Protein AF-A0A3P1WLL5-F1 (afdb_monomer)

Sequence (105 aa):
MRVVTTETLARGYGTETIRIRQNHHENKVRFVEGKHFFKVIGDELKNLRVALNYSQNPVSPKARSLILWTERGAARHAKMLETDQAWAFFEKLEDSYFRQKEQQP

Secondary structure (DSSP, 8-state):
--EEEHHHHHHHTTS-HHHHHHHHHHTGGG--BTTTEEEEEHHHHHHHHHHTTTSSSPPPTT-SEEEEEEHHHHHHHHHHH--HHHHHHHHHHHHHHHHHHHT--

pLDDT: mean 77.89, std 13.7, range [36.69, 93.81]

InterPro domains:
  IPR018873 KilA-N, DNA-binding domain [PF10543] (2-80)

Solvent-accessible surface area (backbone atoms only — not comparable to full-atom values): 6028 Å² total; per-residue (Å²): 138,67,70,42,44,52,65,58,50,15,62,68,39,77,47,54,51,64,56,58,53,48,52,48,65,79,40,43,91,82,54,44,78,83,67,19,31,43,80,36,41,68,69,60,38,54,52,49,31,63,75,24,63,84,45,100,72,52,62,62,92,83,60,75,62,46,60,34,30,22,66,62,30,46,53,53,50,34,74,69,65,80,38,76,46,20,51,58,51,47,52,56,50,49,54,55,57,52,55,60,55,73,70,57,130

Foldseek 3Di:
DDWDFLVVLCVQQVHDSVLLVVLCVVPVVVDDDPPFKDKQADPRVVVVQVVCVVPPDHDDPPDRITIIGDPNNSLSSLVPVPGPSSVVVNVVVVVVVVVVVVPPD

Radius of gyration: 14.97 Å; Cα contacts (8 Å, |Δi|>4): 112; chains: 1; bounding box: 49×28×34 Å

Organism: Escherichia coli (NCBI:txid562)

Structure (mmCIF, N/CA/C/O backbone):
data_AF-A0A3P1WLL5-F1
#
_entry.id   AF-A0A3P1WLL5-F1
#
loop_
_atom_site.group_PDB
_atom_site.id
_atom_site.type_symbol
_atom_site.label_atom_id
_atom_site.label_alt_id
_atom_site.label_comp_id
_atom_site.label_asym_id
_atom_site.label_entity_id
_atom_site.label_seq_id
_atom_site.pdbx_PDB_ins_code
_atom_site.Cartn_x
_atom_site.Cartn_y
_atom_site.Cartn_z
_atom_site.occupancy
_atom_site.B_iso_or_equiv
_atom_site.auth_seq_id
_atom_site.auth_comp_id
_atom_site.auth_asym_id
_atom_site.auth_atom_id
_atom_site.pdbx_PDB_model_num
ATOM 1 N N . MET A 1 1 ? -10.960 2.825 -13.064 1.00 63.53 1 MET A N 1
ATOM 2 C CA . MET A 1 1 ? -10.563 2.215 -11.774 1.00 63.53 1 MET A CA 1
ATOM 3 C C . MET A 1 1 ? -9.306 2.924 -11.290 1.00 63.53 1 MET A C 1
ATOM 5 O O . MET A 1 1 ? -8.385 3.049 -12.086 1.00 63.53 1 MET A O 1
ATOM 9 N N . ARG A 1 2 ? -9.281 3.450 -10.059 1.00 79.31 2 ARG A N 1
ATOM 10 C CA . ARG A 1 2 ? -8.098 4.124 -9.493 1.00 79.31 2 ARG A CA 1
ATOM 11 C C . ARG A 1 2 ? -7.252 3.126 -8.702 1.00 79.31 2 ARG A C 1
ATOM 13 O O . ARG A 1 2 ? -7.803 2.239 -8.047 1.00 79.31 2 ARG A O 1
ATOM 20 N N . VAL A 1 3 ? -5.931 3.266 -8.786 1.00 85.00 3 VAL A N 1
ATOM 21 C CA . VAL A 1 3 ? -4.966 2.413 -8.082 1.00 85.00 3 VAL A CA 1
ATOM 22 C C . VAL A 1 3 ? -3.891 3.249 -7.393 1.00 85.00 3 VAL A C 1
ATOM 24 O O . VAL A 1 3 ? -3.563 4.341 -7.852 1.00 85.00 3 VAL A O 1
ATOM 27 N N . VAL A 1 4 ? -3.340 2.730 -6.297 1.00 87.06 4 VAL A N 1
ATOM 28 C CA . VAL A 1 4 ? -2.292 3.377 -5.496 1.00 87.06 4 VAL A CA 1
ATOM 29 C C . VAL A 1 4 ? -1.156 2.404 -5.191 1.00 87.06 4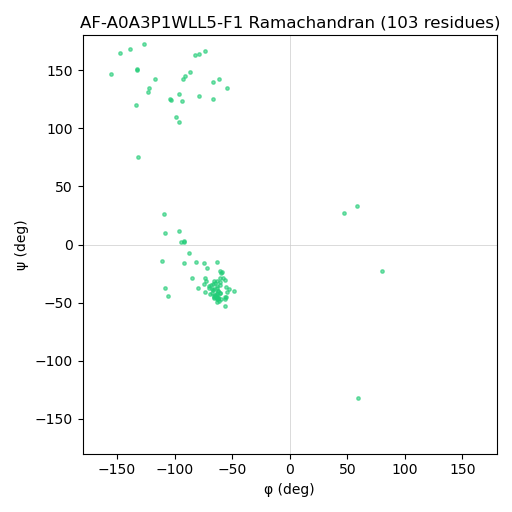 VAL A C 1
ATOM 31 O O . VAL A 1 4 ? -1.364 1.194 -5.101 1.00 87.06 4 VAL A O 1
ATOM 34 N N . THR A 1 5 ? 0.066 2.912 -5.035 1.00 88.81 5 THR A N 1
ATOM 35 C CA . THR A 1 5 ? 1.217 2.075 -4.671 1.00 88.81 5 THR A CA 1
ATOM 36 C C . THR A 1 5 ? 1.221 1.762 -3.177 1.00 88.81 5 THR A C 1
ATOM 38 O O . THR A 1 5 ? 0.554 2.422 -2.377 1.00 88.81 5 THR A O 1
ATOM 41 N N . THR A 1 6 ? 2.006 0.758 -2.785 1.00 88.75 6 THR A N 1
ATOM 42 C CA . THR A 1 6 ? 2.185 0.396 -1.371 1.00 88.75 6 THR A CA 1
ATOM 43 C C . THR A 1 6 ? 2.780 1.557 -0.567 1.00 88.75 6 THR A C 1
ATOM 45 O O . THR A 1 6 ? 2.409 1.764 0.581 1.00 88.75 6 THR A O 1
ATOM 48 N N . GLU A 1 7 ? 3.663 2.346 -1.176 1.00 86.12 7 GLU A N 1
ATOM 49 C CA . GLU A 1 7 ? 4.295 3.531 -0.595 1.00 86.12 7 GLU A CA 1
ATOM 50 C C . GLU A 1 7 ? 3.275 4.642 -0.323 1.00 86.12 7 GLU A C 1
ATOM 52 O O . GLU A 1 7 ? 3.260 5.210 0.768 1.00 86.12 7 GLU A O 1
ATOM 57 N N . THR A 1 8 ? 2.390 4.926 -1.286 1.00 84.06 8 THR A N 1
ATOM 58 C CA . THR A 1 8 ? 1.300 5.895 -1.095 1.00 84.06 8 THR A CA 1
ATOM 59 C C . THR A 1 8 ? 0.343 5.431 -0.007 1.00 84.06 8 THR A C 1
ATOM 61 O O . THR A 1 8 ? -0.059 6.229 0.833 1.00 84.06 8 THR A O 1
ATOM 64 N N . LEU A 1 9 ? 0.002 4.142 -0.008 1.00 84.94 9 LEU A N 1
ATOM 65 C CA . LEU A 1 9 ? -0.894 3.552 0.978 1.00 84.94 9 LEU A CA 1
ATOM 66 C C . LEU A 1 9 ? -0.309 3.647 2.396 1.00 84.94 9 LEU A C 1
ATOM 68 O O . LEU A 1 9 ? -0.985 4.079 3.322 1.00 84.94 9 LEU A O 1
ATOM 72 N N . ALA A 1 10 ? 0.971 3.304 2.543 1.00 85.44 10 ALA A N 1
ATOM 73 C CA . ALA A 1 10 ? 1.700 3.390 3.802 1.00 85.44 10 ALA A CA 1
ATOM 74 C C . ALA A 1 10 ? 1.731 4.830 4.338 1.00 85.44 10 ALA A C 1
ATOM 76 O O . ALA A 1 10 ? 1.375 5.066 5.490 1.00 85.44 10 ALA A O 1
ATOM 77 N N . ARG A 1 11 ? 2.049 5.803 3.470 1.00 83.06 11 ARG A N 1
ATOM 78 C CA . ARG A 1 11 ? 2.012 7.234 3.805 1.00 83.06 11 ARG A CA 1
ATOM 79 C C . ARG A 1 11 ? 0.610 7.691 4.219 1.00 83.06 11 ARG A C 1
ATOM 81 O O . ARG A 1 11 ? 0.486 8.442 5.176 1.00 83.06 11 ARG A O 1
ATOM 88 N N . GLY A 1 12 ? -0.425 7.234 3.514 1.00 80.88 12 GLY A N 1
ATOM 89 C CA . GLY A 1 12 ? -1.821 7.565 3.811 1.00 80.88 12 GLY A CA 1
ATOM 90 C C . GLY A 1 12 ? -2.321 7.006 5.145 1.00 80.88 12 GLY A C 1
ATOM 91 O O . GLY A 1 12 ? -3.144 7.647 5.787 1.00 80.88 12 GLY A O 1
ATOM 92 N N . TYR A 1 13 ? -1.806 5.850 5.576 1.00 79.06 13 TYR A N 1
ATOM 93 C CA . TYR A 1 13 ? -2.137 5.233 6.868 1.00 79.06 13 TYR A CA 1
ATOM 94 C C . TYR A 1 13 ? -1.163 5.573 8.000 1.00 79.06 13 TYR A C 1
ATOM 96 O O . TYR A 1 13 ? -1.301 5.014 9.089 1.00 79.06 13 TYR A O 1
ATOM 104 N N . GLY A 1 14 ? -0.155 6.416 7.746 1.00 81.31 14 GLY A N 1
ATOM 105 C CA . GLY A 1 14 ? 0.886 6.740 8.729 1.00 81.31 14 GLY A CA 1
ATOM 106 C C . GLY A 1 14 ? 1.643 5.513 9.219 1.00 81.31 14 GLY A C 1
ATOM 107 O O . GLY A 1 14 ? 2.018 5.429 10.385 1.00 81.31 14 GLY A O 1
ATOM 108 N N . THR A 1 15 ? 1.818 4.526 8.345 1.00 84.06 15 THR A N 1
ATOM 109 C CA . THR A 1 15 ? 2.440 3.247 8.674 1.00 84.06 15 THR A CA 1
ATOM 110 C C . THR A 1 15 ? 3.583 2.946 7.718 1.00 84.06 15 THR A C 1
ATOM 112 O O . THR A 1 15 ? 3.800 3.641 6.726 1.00 84.06 15 THR A O 1
ATOM 115 N N . GLU A 1 16 ? 4.336 1.894 8.002 1.00 87.69 16 GLU A N 1
ATOM 116 C CA . GLU A 1 16 ? 5.441 1.481 7.149 1.00 87.69 16 GLU A CA 1
ATOM 117 C C . GLU A 1 16 ? 4.967 0.556 6.024 1.00 87.69 16 GLU A C 1
ATOM 119 O O . GLU A 1 16 ? 4.055 -0.260 6.184 1.00 87.69 16 GLU A O 1
ATOM 124 N N . THR A 1 17 ? 5.639 0.619 4.871 1.00 88.19 17 THR A N 1
ATOM 125 C CA . THR A 1 17 ? 5.331 -0.252 3.722 1.00 88.19 17 THR A CA 1
ATOM 126 C C . THR A 1 17 ? 5.435 -1.737 4.067 1.00 88.19 17 THR A C 1
ATOM 128 O O . THR A 1 17 ? 4.710 -2.552 3.490 1.00 88.19 17 THR A O 1
ATOM 131 N N . ILE A 1 18 ? 6.290 -2.093 5.032 1.00 88.31 18 ILE A N 1
ATOM 132 C CA . ILE A 1 18 ? 6.409 -3.458 5.546 1.00 88.31 18 ILE A CA 1
ATOM 133 C C . ILE A 1 18 ? 5.105 -3.936 6.188 1.00 88.31 18 ILE A C 1
ATOM 135 O O . ILE A 1 18 ? 4.690 -5.058 5.908 1.00 88.31 18 ILE A O 1
ATOM 139 N N . ARG A 1 19 ? 4.391 -3.077 6.932 1.00 85.88 19 ARG A N 1
ATOM 140 C CA . ARG A 1 19 ? 3.107 -3.433 7.550 1.00 85.88 19 ARG A CA 1
ATOM 141 C C . ARG A 1 19 ? 2.029 -3.704 6.511 1.00 85.88 19 ARG A C 1
ATOM 143 O O . ARG A 1 19 ? 1.280 -4.661 6.656 1.00 85.88 19 ARG A O 1
ATOM 150 N N . ILE A 1 20 ? 1.994 -2.940 5.418 1.00 88.56 20 ILE A N 1
ATOM 151 C CA . ILE A 1 20 ? 1.064 -3.199 4.305 1.00 88.56 20 ILE A CA 1
ATOM 152 C C . ILE A 1 20 ? 1.344 -4.565 3.667 1.00 88.56 20 ILE A C 1
ATOM 154 O O . ILE A 1 20 ? 0.434 -5.365 3.445 1.00 88.56 20 ILE A O 1
ATOM 158 N N . ARG A 1 21 ? 2.621 -4.862 3.395 1.00 89.81 21 ARG A N 1
ATOM 159 C CA . ARG A 1 21 ? 3.033 -6.137 2.788 1.00 89.81 21 ARG A CA 1
ATOM 160 C C . ARG A 1 21 ? 2.746 -7.320 3.705 1.00 89.81 21 ARG A C 1
ATOM 162 O O . ARG A 1 21 ? 2.249 -8.339 3.229 1.00 89.81 21 ARG A O 1
ATOM 169 N N . GLN A 1 22 ? 3.041 -7.177 4.992 1.00 88.69 22 GLN A N 1
ATOM 170 C CA . GLN A 1 22 ? 2.791 -8.200 5.996 1.00 88.69 22 GLN A CA 1
ATOM 171 C C . GLN A 1 22 ? 1.295 -8.459 6.155 1.00 88.69 22 GLN A C 1
ATOM 173 O O . GLN A 1 22 ? 0.863 -9.603 6.068 1.00 88.69 22 GLN A O 1
ATOM 178 N N . ASN A 1 23 ? 0.492 -7.398 6.222 1.00 86.69 23 ASN A N 1
ATOM 179 C CA . ASN A 1 23 ? -0.957 -7.503 6.273 1.00 86.69 23 ASN A CA 1
ATOM 180 C C . ASN A 1 23 ? -1.527 -8.285 5.078 1.00 86.69 23 ASN A C 1
ATOM 182 O O . ASN A 1 23 ? -2.319 -9.210 5.264 1.00 86.69 23 ASN A O 1
ATOM 186 N N . HIS A 1 24 ? -1.074 -7.967 3.860 1.00 90.19 24 HIS A N 1
ATOM 187 C CA . HIS A 1 24 ? -1.456 -8.724 2.670 1.00 90.19 24 HIS A CA 1
ATOM 188 C C . HIS A 1 24 ? -1.018 -10.187 2.760 1.00 90.19 24 HIS A C 1
ATOM 190 O O . HIS A 1 24 ? -1.776 -11.073 2.377 1.00 90.19 24 HIS A O 1
ATOM 196 N N . HIS A 1 25 ? 0.196 -10.445 3.257 1.00 88.50 25 HIS A N 1
ATOM 197 C CA . HIS A 1 25 ? 0.747 -11.790 3.365 1.00 88.50 25 HIS A CA 1
ATOM 198 C C . HIS A 1 25 ? -0.027 -12.671 4.354 1.00 88.50 25 HIS A C 1
ATOM 200 O O . HIS A 1 25 ? -0.314 -13.824 4.036 1.00 88.50 25 HIS A O 1
ATOM 206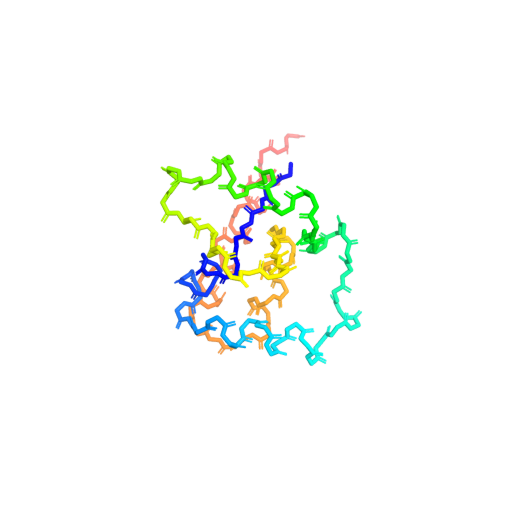 N N . GLU A 1 26 ? -0.377 -12.131 5.518 1.00 85.38 26 GLU A N 1
ATOM 207 C CA . GLU A 1 26 ? -1.117 -12.834 6.572 1.00 85.38 26 GLU A CA 1
ATOM 208 C C . GL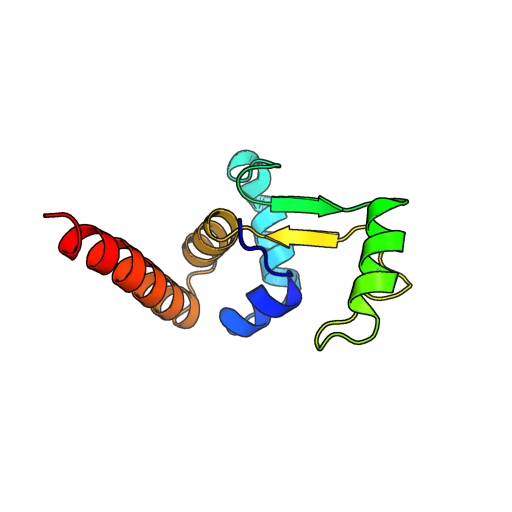U A 1 26 ? -2.590 -13.026 6.194 1.00 85.38 26 GLU A C 1
ATOM 210 O O . GLU A 1 26 ? -3.200 -14.041 6.517 1.00 85.38 26 GLU A O 1
ATOM 215 N N . ASN A 1 27 ? -3.157 -12.092 5.425 1.00 85.06 27 ASN A N 1
ATOM 216 C CA . ASN A 1 27 ? -4.567 -12.101 5.052 1.00 85.06 27 ASN A CA 1
ATOM 217 C C . ASN A 1 27 ? -4.808 -12.429 3.575 1.00 85.06 27 ASN A C 1
ATOM 219 O O . ASN A 1 27 ? -5.844 -12.038 3.038 1.00 85.06 27 ASN A O 1
ATOM 223 N N . LYS A 1 28 ? -3.908 -13.160 2.900 1.00 86.00 28 LYS A N 1
ATOM 224 C CA . LYS A 1 28 ? -3.994 -13.445 1.447 1.00 86.00 28 LYS A CA 1
ATOM 225 C C . LYS A 1 28 ? -5.363 -13.935 0.985 1.00 86.00 28 LYS A C 1
ATOM 227 O O . LYS A 1 28 ? -5.836 -13.492 -0.052 1.00 86.00 28 LYS A O 1
ATOM 232 N N . VAL A 1 29 ? -6.031 -14.787 1.767 1.00 86.00 29 VAL A N 1
ATOM 233 C CA . VAL A 1 29 ? -7.379 -15.311 1.457 1.00 86.00 29 VAL A CA 1
ATOM 234 C C . VAL A 1 29 ? -8.444 -14.208 1.341 1.00 86.00 29 VAL A C 1
ATOM 236 O O . VAL A 1 29 ? -9.471 -14.366 0.687 1.00 86.00 29 VAL A O 1
ATOM 239 N N . ARG A 1 30 ? -8.194 -13.051 1.959 1.00 82.62 30 ARG A N 1
ATOM 240 C CA . ARG A 1 30 ? -9.032 -11.855 1.906 1.00 82.62 30 ARG A CA 1
ATOM 241 C C . ARG A 1 30 ? -8.609 -10.913 0.775 1.00 82.62 30 ARG A C 1
ATOM 243 O O . ARG A 1 30 ? -9.228 -9.868 0.624 1.00 82.62 30 ARG A O 1
ATOM 250 N N . PHE A 1 31 ? -7.619 -11.228 -0.046 1.00 87.50 31 PHE A N 1
ATOM 251 C CA . PHE A 1 31 ? -7.260 -10.412 -1.201 1.00 87.50 31 PHE A CA 1
ATOM 252 C C . PHE A 1 31 ? -7.461 -11.213 -2.482 1.00 87.50 31 PHE A C 1
ATOM 254 O O . PHE A 1 31 ? -7.277 -12.420 -2.533 1.00 87.50 31 PHE A O 1
ATOM 261 N N . VAL A 1 32 ? -7.931 -10.525 -3.517 1.00 90.56 32 VAL A N 1
ATOM 262 C CA . VAL A 1 32 ? -8.312 -11.135 -4.794 1.00 90.56 32 VAL A CA 1
ATOM 263 C C . VAL A 1 32 ? -7.688 -10.262 -5.860 1.00 90.56 32 VAL A C 1
ATOM 265 O O . VAL A 1 32 ? -7.963 -9.057 -5.903 1.00 90.56 32 VAL A O 1
ATOM 268 N N . GLU A 1 33 ? -6.820 -10.855 -6.664 1.00 92.00 33 GLU A N 1
ATOM 269 C CA . GLU A 1 33 ? -6.184 -10.175 -7.785 1.00 92.00 33 GLU A CA 1
ATOM 270 C C . GLU A 1 33 ? -7.245 -9.720 -8.800 1.00 92.00 33 GLU A C 1
ATOM 272 O O . GLU A 1 33 ? -8.286 -10.356 -8.961 1.00 92.00 33 GLU A O 1
ATOM 277 N N . GLY A 1 34 ? -7.058 -8.547 -9.399 1.00 88.12 34 GLY A N 1
ATOM 278 C CA . GLY A 1 34 ? -8.035 -7.910 -10.289 1.00 88.12 34 GLY A CA 1
ATOM 279 C C . GLY A 1 34 ? -9.177 -7.174 -9.576 1.00 88.12 34 GLY A C 1
ATOM 280 O O . GLY A 1 34 ? -9.762 -6.252 -10.140 1.00 88.12 34 GLY A O 1
ATOM 281 N N . LYS A 1 35 ? -9.480 -7.519 -8.315 1.00 89.44 35 LYS A N 1
ATOM 282 C CA . LYS A 1 35 ? -10.513 -6.840 -7.506 1.00 89.44 35 LYS A CA 1
ATOM 283 C C . LYS A 1 35 ? -9.936 -5.928 -6.434 1.00 89.44 35 LYS A C 1
ATOM 285 O O . LYS A 1 35 ? -10.471 -4.847 -6.206 1.00 89.44 35 LYS A O 1
ATOM 290 N N . HIS A 1 36 ? -8.919 -6.404 -5.724 1.00 90.94 36 HIS A N 1
ATOM 291 C CA . HIS A 1 36 ? -8.317 -5.713 -4.587 1.00 90.94 36 HIS A CA 1
ATOM 292 C C . HIS A 1 36 ? -6.934 -5.168 -4.942 1.00 90.94 36 HIS A C 1
ATOM 294 O O . HIS A 1 36 ? -6.607 -4.051 -4.542 1.00 90.94 36 HIS A O 1
ATOM 300 N N . PHE A 1 37 ? -6.160 -5.908 -5.732 1.00 93.81 37 PHE A N 1
ATOM 301 C CA . PHE A 1 37 ? -4.834 -5.496 -6.173 1.00 93.81 37 PHE A CA 1
ATOM 302 C C . PHE A 1 37 ? -4.514 -6.017 -7.573 1.00 93.81 37 PHE A C 1
ATOM 304 O O . PHE A 1 37 ? -5.164 -6.943 -8.056 1.00 93.81 37 PHE A O 1
ATOM 311 N N . PHE A 1 38 ? -3.483 -5.444 -8.181 1.00 92.62 38 PHE A N 1
ATOM 312 C CA . PHE A 1 38 ? -2.844 -5.936 -9.396 1.00 92.62 38 PHE A CA 1
ATOM 313 C C . PHE A 1 38 ? -1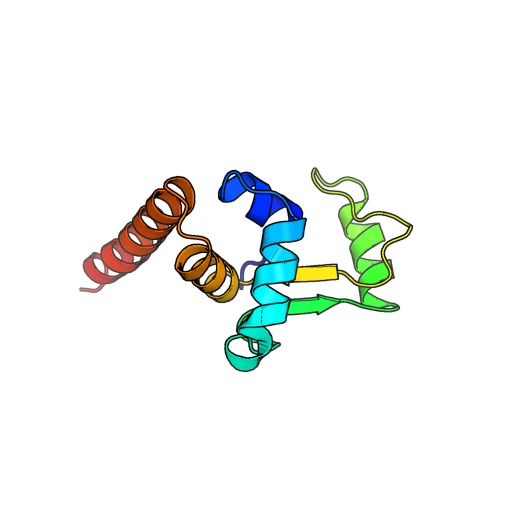.366 -6.166 -9.115 1.00 92.62 38 PHE A C 1
ATOM 315 O O . PHE A 1 38 ? -0.706 -5.289 -8.546 1.00 92.62 38 PHE A O 1
ATOM 322 N N . LYS A 1 39 ? -0.841 -7.331 -9.497 1.00 93.38 39 LYS A N 1
ATOM 323 C CA . LYS A 1 39 ? 0.588 -7.611 -9.415 1.00 93.38 39 LYS A CA 1
ATOM 324 C C . LYS A 1 39 ? 1.226 -7.403 -10.784 1.00 93.38 39 LYS A C 1
ATOM 326 O O . LYS A 1 39 ? 1.053 -8.201 -11.691 1.00 93.38 39 LYS A O 1
ATOM 331 N N . VAL A 1 40 ? 2.016 -6.345 -10.897 1.00 90.88 40 VAL A N 1
ATOM 332 C CA . VAL A 1 40 ? 2.727 -5.981 -12.123 1.00 90.88 40 VAL A CA 1
ATOM 333 C C . VAL A 1 40 ? 4.137 -6.573 -12.078 1.00 90.88 40 VAL A C 1
ATOM 335 O O . VAL A 1 40 ? 4.897 -6.315 -11.137 1.00 90.88 40 VAL A O 1
ATOM 338 N N . ILE A 1 41 ? 4.492 -7.378 -13.078 1.00 92.69 41 ILE A N 1
ATOM 339 C CA . ILE A 1 41 ? 5.790 -8.064 -13.199 1.00 92.69 41 ILE A CA 1
ATOM 340 C C . ILE A 1 41 ? 6.300 -8.023 -14.645 1.00 92.69 41 ILE A C 1
ATOM 342 O O . ILE A 1 41 ? 5.564 -7.665 -15.559 1.00 92.69 41 ILE A O 1
ATOM 346 N N . GLY A 1 42 ? 7.567 -8.391 -14.855 1.00 91.25 42 GLY A N 1
ATOM 347 C CA . GLY A 1 42 ? 8.132 -8.567 -16.197 1.00 91.25 42 GLY A CA 1
ATOM 348 C C . GLY A 1 42 ? 8.068 -7.301 -17.058 1.00 91.25 42 GLY A C 1
ATOM 349 O O . GLY A 1 42 ? 8.436 -6.213 -16.605 1.00 91.25 42 GLY A O 1
ATOM 350 N N . ASP A 1 43 ? 7.600 -7.453 -18.296 1.00 89.75 43 ASP A N 1
ATOM 351 C CA . ASP A 1 43 ? 7.545 -6.363 -19.275 1.00 89.75 43 ASP A CA 1
ATOM 352 C C . ASP A 1 43 ? 6.558 -5.259 -18.886 1.00 89.75 43 ASP A C 1
ATOM 354 O O . ASP A 1 43 ? 6.849 -4.080 -19.090 1.00 89.75 43 ASP A O 1
ATOM 358 N N . GLU A 1 44 ? 5.445 -5.598 -18.232 1.00 87.56 44 GLU A N 1
ATOM 359 C CA . GLU A 1 44 ? 4.505 -4.594 -17.725 1.00 87.56 44 GLU A CA 1
ATOM 360 C C . GLU A 1 44 ? 5.168 -3.688 -16.685 1.00 87.56 44 GLU A C 1
ATOM 362 O O . GLU A 1 44 ? 4.989 -2.470 -16.706 1.00 87.56 44 GLU A O 1
ATOM 367 N N . LEU A 1 45 ? 5.999 -4.260 -15.806 1.00 88.69 45 LEU A N 1
ATOM 368 C CA . LEU A 1 45 ? 6.733 -3.494 -14.800 1.00 88.69 45 LEU A CA 1
ATOM 369 C C . LEU A 1 45 ? 7.790 -2.597 -15.447 1.00 88.69 45 LEU A C 1
ATOM 371 O O . LEU A 1 45 ? 7.988 -1.460 -15.014 1.00 88.69 45 LEU A O 1
ATOM 375 N N . LYS A 1 46 ? 8.455 -3.089 -16.496 1.00 86.31 46 LYS A N 1
ATOM 376 C CA . LYS A 1 46 ? 9.432 -2.314 -17.266 1.00 86.31 46 LYS A CA 1
ATOM 377 C C . LYS A 1 46 ? 8.766 -1.114 -17.940 1.00 86.31 46 LYS A C 1
ATOM 379 O O . LYS A 1 46 ? 9.266 0.002 -17.803 1.00 86.31 46 LYS A O 1
ATOM 384 N N . ASN A 1 47 ? 7.623 -1.327 -18.588 1.00 86.62 47 ASN A N 1
ATOM 385 C CA . ASN A 1 47 ? 6.847 -0.274 -19.244 1.00 86.62 47 ASN A CA 1
ATOM 386 C C . ASN A 1 47 ? 6.313 0.743 -18.231 1.00 86.62 47 ASN A C 1
ATOM 388 O O . ASN A 1 47 ? 6.458 1.950 -18.421 1.00 86.62 47 ASN A O 1
ATOM 392 N N . LEU A 1 48 ? 5.775 0.264 -17.107 1.00 84.12 48 LEU A N 1
ATOM 393 C CA . LEU A 1 48 ? 5.277 1.123 -16.039 1.00 84.12 48 LEU A CA 1
ATOM 394 C C . LEU A 1 48 ? 6.397 1.968 -15.418 1.00 84.12 48 LEU A C 1
ATOM 396 O O . LEU A 1 48 ? 6.186 3.138 -15.114 1.00 84.12 48 LEU A O 1
ATOM 400 N N . ARG A 1 49 ? 7.608 1.418 -15.275 1.00 83.94 49 ARG A N 1
ATOM 401 C CA . ARG A 1 49 ? 8.770 2.171 -14.787 1.00 83.94 49 ARG A CA 1
ATOM 402 C C . ARG A 1 49 ? 9.147 3.313 -15.726 1.00 83.94 49 ARG A C 1
ATOM 404 O O . ARG A 1 49 ? 9.452 4.397 -15.244 1.00 83.94 49 ARG A O 1
ATOM 411 N N . VAL A 1 50 ? 9.110 3.086 -17.040 1.00 84.06 50 VAL A N 1
ATOM 412 C CA . VAL A 1 50 ? 9.361 4.140 -18.037 1.00 84.06 50 VAL A CA 1
ATOM 413 C C . VAL A 1 50 ? 8.296 5.233 -17.932 1.00 84.06 50 VAL A C 1
ATOM 415 O O . VAL A 1 50 ? 8.640 6.409 -17.852 1.00 84.06 50 VAL A O 1
ATOM 418 N N . ALA A 1 51 ? 7.021 4.850 -17.839 1.00 81.69 51 ALA A N 1
ATOM 419 C CA . ALA A 1 51 ? 5.915 5.794 -17.684 1.00 81.69 51 ALA A CA 1
ATOM 420 C C . ALA A 1 51 ? 5.989 6.606 -16.374 1.00 81.69 51 ALA A C 1
ATOM 422 O O . ALA A 1 51 ? 5.653 7.787 -16.355 1.00 81.69 51 ALA A O 1
ATOM 423 N N . LEU A 1 52 ? 6.452 5.994 -15.279 1.00 77.75 52 LEU A N 1
ATOM 424 C CA . LEU A 1 52 ? 6.543 6.626 -13.958 1.00 77.75 52 LEU A CA 1
ATOM 425 C C . LEU A 1 52 ? 7.893 7.297 -13.675 1.00 77.75 52 LEU A C 1
ATOM 427 O O . LEU A 1 52 ? 8.076 7.821 -12.575 1.00 77.75 52 LEU A O 1
ATOM 431 N N . ASN A 1 53 ? 8.823 7.312 -14.635 1.00 75.19 53 ASN A N 1
ATOM 432 C CA . ASN A 1 53 ? 10.200 7.771 -14.427 1.00 75.19 53 ASN A CA 1
ATOM 433 C C . ASN A 1 53 ? 10.291 9.243 -13.977 1.00 75.19 53 ASN A C 1
ATOM 435 O O . ASN A 1 53 ? 11.206 9.606 -13.247 1.00 75.19 53 ASN A O 1
ATOM 439 N N . TYR A 1 54 ? 9.315 10.068 -14.370 1.00 72.62 54 TYR A N 1
ATOM 440 C CA . TYR A 1 54 ? 9.201 11.485 -13.994 1.00 72.62 54 TYR A CA 1
ATOM 441 C C . TYR A 1 54 ? 8.064 11.760 -12.999 1.00 72.62 54 TYR A C 1
ATOM 443 O O . TYR A 1 54 ? 7.692 12.909 -12.767 1.00 72.62 54 TYR A O 1
ATOM 451 N N . SER A 1 55 ? 7.461 10.712 -12.437 1.00 73.12 55 SER A N 1
ATOM 452 C CA . SER A 1 55 ? 6.374 10.858 -11.470 1.00 73.12 55 SER A CA 1
ATOM 453 C C . SER A 1 55 ? 6.908 11.119 -10.060 1.00 73.12 55 SER A C 1
ATOM 455 O O . SER A 1 55 ? 8.055 10.815 -9.745 1.00 73.12 55 SER A O 1
ATOM 457 N N . GLN A 1 56 ? 6.039 11.613 -9.176 1.00 67.19 56 GLN A N 1
ATOM 458 C CA . GLN A 1 56 ? 6.353 11.836 -7.758 1.00 67.19 56 GLN A CA 1
ATOM 459 C C . GLN A 1 56 ? 6.677 10.540 -6.985 1.00 67.19 56 GLN A C 1
ATOM 461 O O . GLN A 1 56 ? 7.223 10.608 -5.888 1.00 67.19 56 GLN A O 1
ATOM 466 N N . ASN A 1 57 ? 6.355 9.365 -7.543 1.00 68.12 57 ASN A N 1
ATOM 467 C CA . ASN A 1 57 ? 6.637 8.055 -6.952 1.00 68.12 57 ASN A CA 1
ATOM 468 C C . ASN A 1 57 ? 7.276 7.120 -8.003 1.00 68.12 57 ASN A C 1
ATOM 470 O O . ASN A 1 57 ? 6.606 6.219 -8.521 1.00 68.12 57 ASN A O 1
ATOM 474 N N . PRO A 1 58 ? 8.562 7.315 -8.339 1.00 74.38 58 PRO A N 1
ATOM 475 C CA . PRO A 1 58 ? 9.253 6.469 -9.301 1.00 74.38 58 PRO A CA 1
ATOM 476 C C . PRO A 1 58 ? 9.422 5.044 -8.759 1.00 74.38 58 PRO A C 1
ATOM 478 O O . PRO A 1 58 ? 9.735 4.820 -7.587 1.00 74.38 58 PRO A O 1
ATOM 481 N N . VAL A 1 59 ? 9.237 4.054 -9.632 1.00 79.56 59 VAL A N 1
ATOM 482 C CA . VAL A 1 59 ? 9.428 2.642 -9.278 1.00 79.56 59 VAL A CA 1
ATOM 483 C C . VAL A 1 59 ? 10.918 2.319 -9.284 1.00 79.56 59 VAL A C 1
ATOM 485 O O . VAL A 1 59 ? 11.611 2.557 -10.274 1.00 79.56 59 VAL A O 1
ATOM 488 N N . SER A 1 60 ? 11.411 1.730 -8.190 1.00 79.12 60 SER A N 1
ATOM 489 C CA . SER A 1 60 ? 12.823 1.360 -8.065 1.00 79.12 60 SER A CA 1
ATOM 490 C C . SER A 1 60 ? 13.285 0.481 -9.237 1.00 79.12 60 SER A C 1
ATOM 492 O O . SER A 1 60 ? 12.633 -0.522 -9.544 1.00 79.12 60 SER A O 1
ATOM 494 N N . PRO A 1 61 ? 14.457 0.758 -9.840 1.00 76.62 61 PRO A N 1
ATOM 495 C CA . PRO A 1 61 ? 15.014 -0.076 -10.901 1.00 76.62 61 PRO A CA 1
ATOM 496 C C . PRO A 1 61 ? 15.257 -1.532 -10.484 1.00 76.62 61 PRO A C 1
ATOM 498 O O . PRO A 1 61 ? 15.298 -2.411 -11.341 1.00 76.62 61 PRO A O 1
ATOM 501 N N . LYS A 1 62 ? 15.411 -1.780 -9.176 1.00 81.38 62 LYS A N 1
ATOM 502 C CA . LYS A 1 62 ? 15.658 -3.103 -8.585 1.00 81.38 62 LYS A CA 1
ATOM 503 C C . LYS A 1 62 ? 14.371 -3.874 -8.264 1.00 81.38 62 LYS A C 1
ATOM 505 O O . LYS A 1 62 ? 14.451 -5.036 -7.864 1.00 81.38 62 LYS A O 1
ATOM 510 N N . ALA A 1 63 ? 13.196 -3.255 -8.397 1.00 80.94 6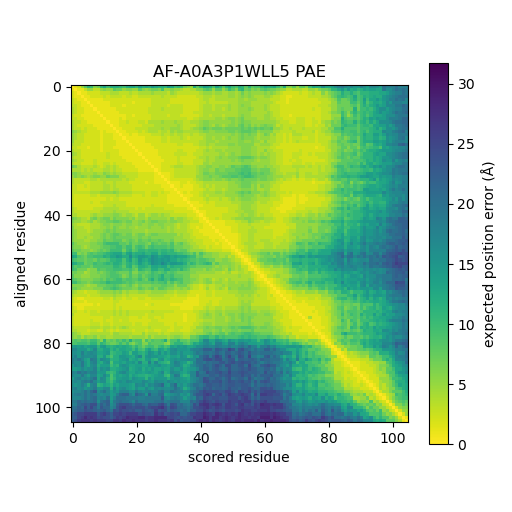3 ALA A N 1
ATOM 511 C CA . ALA A 1 63 ? 11.927 -3.918 -8.124 1.00 80.94 63 ALA A CA 1
ATOM 512 C C . ALA A 1 63 ? 11.672 -5.030 -9.154 1.00 80.94 63 ALA A C 1
ATOM 514 O O . ALA A 1 63 ? 11.683 -4.786 -10.357 1.00 80.94 63 ALA A O 1
ATOM 515 N N . ARG A 1 64 ? 11.432 -6.258 -8.675 1.00 86.50 64 ARG A N 1
ATOM 516 C CA . ARG A 1 64 ? 11.062 -7.417 -9.515 1.00 86.50 64 ARG A CA 1
ATOM 517 C C . ARG A 1 64 ? 9.548 -7.588 -9.668 1.00 86.50 64 ARG A C 1
ATOM 519 O O . ARG A 1 64 ? 9.090 -8.321 -10.536 1.00 86.50 64 ARG A O 1
ATOM 526 N N . SER A 1 65 ? 8.781 -6.924 -8.810 1.00 87.94 65 SER A N 1
ATOM 527 C CA . SER A 1 65 ? 7.322 -6.897 -8.827 1.00 87.94 65 SER A CA 1
ATOM 528 C C . SER A 1 65 ? 6.821 -5.626 -8.158 1.00 87.94 65 SER A C 1
ATOM 530 O O . SER A 1 65 ? 7.411 -5.194 -7.165 1.00 87.94 65 SER A O 1
ATOM 532 N N . LEU A 1 66 ? 5.703 -5.093 -8.636 1.00 89.69 66 LEU A N 1
ATOM 533 C CA . LEU A 1 66 ? 4.975 -4.000 -8.002 1.00 89.69 66 LEU A CA 1
ATOM 534 C C . LEU A 1 66 ? 3.544 -4.452 -7.716 1.00 89.69 66 LEU A C 1
ATOM 536 O O . LEU A 1 66 ? 2.904 -5.052 -8.575 1.00 89.69 66 LEU A O 1
ATOM 540 N N . ILE A 1 67 ? 3.040 -4.159 -6.518 1.00 90.50 67 ILE A N 1
ATOM 541 C CA . ILE A 1 67 ? 1.621 -4.339 -6.204 1.00 90.50 67 ILE A CA 1
ATOM 542 C C . ILE A 1 67 ? 0.946 -2.973 -6.236 1.00 90.50 67 ILE A C 1
ATOM 544 O O . ILE A 1 67 ? 1.366 -2.047 -5.535 1.00 90.50 67 ILE A O 1
ATOM 548 N N . LEU A 1 68 ? -0.100 -2.878 -7.051 1.00 91.00 68 LEU A N 1
ATOM 549 C CA . LEU A 1 68 ? -0.989 -1.730 -7.139 1.00 91.00 68 LEU A CA 1
ATOM 550 C C . LEU A 1 68 ? -2.302 -2.063 -6.436 1.00 91.00 68 LEU A C 1
ATOM 552 O O . LEU A 1 68 ? -2.952 -3.054 -6.760 1.00 91.00 68 LEU A O 1
ATOM 556 N N . TRP A 1 69 ? -2.699 -1.233 -5.481 1.00 91.06 69 TRP A N 1
ATOM 557 C CA . TRP A 1 69 ? -3.893 -1.422 -4.668 1.00 91.06 69 TRP A CA 1
ATOM 558 C C . TRP A 1 69 ? -5.059 -0.641 -5.248 1.00 91.06 69 TRP A C 1
ATOM 560 O O . TRP A 1 69 ? -4.953 0.554 -5.496 1.00 91.06 69 TRP A O 1
ATOM 570 N N . THR A 1 70 ? -6.191 -1.306 -5.435 1.00 91.38 70 THR A N 1
ATOM 571 C CA . THR A 1 70 ? -7.460 -0.627 -5.735 1.00 91.38 70 THR A CA 1
ATOM 572 C C . THR A 1 70 ? -7.998 0.063 -4.482 1.00 91.38 70 THR A C 1
ATOM 574 O O . THR A 1 70 ? -7.604 -0.282 -3.367 1.00 91.38 70 THR A O 1
ATOM 577 N N . GLU A 1 71 ? -8.982 0.947 -4.634 1.00 86.81 71 GLU A N 1
ATOM 578 C CA . GLU A 1 71 ? -9.721 1.537 -3.502 1.00 86.81 71 GLU A CA 1
ATOM 579 C C . GLU A 1 71 ? -10.280 0.464 -2.547 1.00 86.81 71 GLU A C 1
ATOM 581 O O . GLU A 1 71 ? -10.204 0.600 -1.328 1.00 86.81 71 GLU A O 1
ATOM 586 N N . ARG A 1 72 ? -10.755 -0.669 -3.086 1.00 86.62 72 ARG A N 1
ATOM 587 C CA . ARG A 1 72 ? -11.249 -1.797 -2.279 1.00 86.62 72 ARG A CA 1
ATOM 588 C C . ARG A 1 72 ? -10.131 -2.532 -1.537 1.00 86.62 72 ARG A C 1
ATOM 590 O O . ARG A 1 72 ? -10.353 -3.027 -0.436 1.00 86.62 72 ARG A O 1
ATOM 597 N N . GLY A 1 73 ? -8.951 -2.648 -2.144 1.00 88.50 73 GLY A N 1
ATOM 598 C CA . GLY A 1 73 ? -7.770 -3.226 -1.496 1.00 88.50 73 GLY A CA 1
ATOM 599 C C . GLY A 1 73 ? -7.241 -2.330 -0.380 1.00 88.50 73 GLY A C 1
ATOM 600 O O . GLY A 1 73 ? -6.968 -2.819 0.712 1.00 88.50 73 GLY A O 1
ATOM 601 N N . ALA A 1 74 ? -7.199 -1.020 -0.629 1.00 87.06 74 ALA A N 1
ATOM 602 C CA . ALA A 1 74 ? -6.886 -0.009 0.371 1.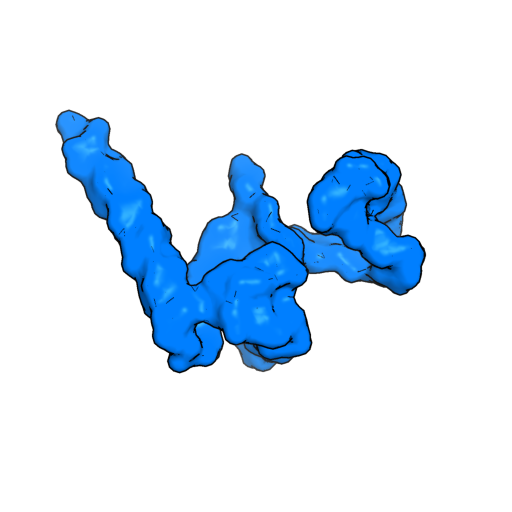00 87.06 74 ALA A CA 1
ATOM 603 C C . ALA A 1 74 ? -7.840 -0.115 1.573 1.00 87.06 74 ALA A C 1
ATOM 605 O O . ALA A 1 74 ? -7.399 -0.344 2.694 1.00 87.06 74 ALA A O 1
ATOM 606 N N . ALA A 1 75 ? -9.155 -0.101 1.340 1.00 83.06 75 ALA A N 1
ATOM 607 C CA . ALA A 1 75 ? -10.148 -0.242 2.407 1.00 83.06 75 ALA A CA 1
ATOM 608 C C . ALA A 1 75 ? -9.963 -1.521 3.257 1.00 83.06 75 ALA A C 1
ATOM 610 O O . ALA A 1 75 ? -10.149 -1.487 4.473 1.00 83.06 75 ALA A O 1
ATOM 611 N N . ARG A 1 76 ? -9.551 -2.650 2.653 1.00 83.94 76 ARG A N 1
ATOM 612 C CA . ARG A 1 76 ? -9.230 -3.875 3.414 1.00 83.94 76 ARG A CA 1
ATOM 613 C C . ARG A 1 76 ? -7.994 -3.714 4.294 1.00 83.94 76 ARG A C 1
ATOM 615 O O . ARG A 1 76 ? -8.017 -4.210 5.414 1.00 83.94 76 ARG A O 1
ATOM 622 N N . HIS A 1 77 ? -6.960 -3.026 3.814 1.00 83.25 77 HIS A N 1
ATOM 623 C CA . HIS A 1 77 ? -5.805 -2.694 4.647 1.00 83.25 77 HIS A CA 1
ATOM 624 C C . HIS A 1 77 ? -6.200 -1.804 5.826 1.00 83.25 77 HIS A C 1
ATOM 626 O O . HIS A 1 77 ? -5.820 -2.114 6.951 1.00 83.25 77 HIS A O 1
ATOM 632 N N . ALA A 1 78 ? -7.011 -0.766 5.594 1.00 76.31 78 ALA A N 1
ATOM 633 C CA . ALA A 1 78 ? -7.489 0.113 6.661 1.00 76.31 78 ALA A CA 1
ATOM 634 C C . ALA A 1 78 ? -8.219 -0.671 7.765 1.00 76.31 78 ALA A C 1
ATOM 636 O O . ALA A 1 78 ? -7.912 -0.517 8.942 1.00 76.31 78 ALA A O 1
ATOM 637 N N . LYS A 1 79 ? -9.102 -1.603 7.379 1.00 74.25 79 LYS A N 1
ATOM 638 C CA . LYS A 1 79 ? -9.847 -2.452 8.321 1.00 74.25 79 LYS A CA 1
ATOM 639 C C . LYS A 1 79 ? -8.958 -3.324 9.222 1.00 74.25 79 LYS A C 1
ATOM 641 O O . LYS A 1 79 ? -9.415 -3.761 10.268 1.00 74.25 79 LYS A O 1
ATOM 646 N N . MET A 1 80 ? -7.735 -3.638 8.803 1.00 68.88 80 MET A N 1
ATOM 647 C CA . MET A 1 80 ? -6.876 -4.610 9.487 1.00 68.88 80 MET A CA 1
ATOM 648 C C . MET A 1 80 ? -5.657 -4.001 10.184 1.00 68.88 80 MET A C 1
ATOM 650 O O . MET A 1 80 ? -4.993 -4.705 10.933 1.00 68.88 80 MET A O 1
ATOM 654 N N . LEU A 1 81 ? -5.304 -2.747 9.888 1.00 68.62 81 LEU A N 1
ATOM 655 C CA . LEU A 1 81 ? -4.138 -2.093 10.490 1.00 68.62 81 LEU A CA 1
ATOM 656 C C . LEU A 1 81 ? -4.430 -1.524 11.885 1.00 68.62 81 LEU A C 1
ATOM 658 O O . LEU A 1 81 ? -3.474 -1.219 12.586 1.00 68.62 81 LEU A O 1
ATOM 662 N N . GLU A 1 82 ? -5.709 -1.387 12.264 1.00 63.41 82 GLU A N 1
ATOM 663 C CA . GLU A 1 82 ? -6.173 -0.892 13.576 1.00 63.41 82 GLU A CA 1
ATOM 664 C C . GLU A 1 82 ? -5.474 0.401 14.048 1.00 63.41 82 GLU A C 1
ATOM 666 O O . GLU A 1 82 ? -5.374 0.666 15.241 1.00 63.41 82 GLU A O 1
ATOM 671 N N . THR A 1 83 ? -4.982 1.232 13.120 1.00 61.28 83 THR A N 1
ATOM 672 C CA . THR A 1 83 ? -4.382 2.530 13.449 1.00 61.28 83 THR A CA 1
ATOM 673 C C . THR A 1 83 ? -5.440 3.630 13.429 1.00 61.28 83 THR A C 1
ATOM 675 O O . THR A 1 83 ? -6.323 3.634 12.571 1.00 61.28 83 THR A O 1
ATOM 678 N N . ASP A 1 84 ? -5.318 4.627 14.308 1.00 60.03 84 ASP A N 1
ATOM 679 C CA . ASP A 1 84 ? -6.226 5.790 14.339 1.00 60.03 84 ASP A CA 1
ATOM 680 C C . ASP A 1 84 ? -6.287 6.527 12.984 1.00 60.03 84 ASP A C 1
ATOM 682 O O . ASP A 1 84 ? -7.321 7.051 12.575 1.00 60.03 84 ASP A O 1
ATOM 686 N N . GLN A 1 85 ? -5.194 6.507 12.214 1.00 58.56 85 GLN A N 1
ATOM 687 C CA . GLN A 1 85 ? -5.173 7.063 10.856 1.00 58.56 85 GLN A CA 1
ATOM 688 C C . GLN A 1 85 ? -5.911 6.202 9.821 1.00 58.56 85 GLN A C 1
ATOM 690 O O . GLN A 1 85 ? -6.441 6.736 8.845 1.00 58.56 85 GLN A O 1
ATOM 695 N N . ALA A 1 86 ? -5.978 4.883 10.016 1.00 58.69 86 ALA A N 1
ATOM 696 C CA . ALA A 1 86 ? -6.791 4.010 9.179 1.00 58.69 86 ALA A CA 1
ATOM 697 C C . ALA A 1 86 ? -8.290 4.265 9.401 1.00 58.69 86 ALA A C 1
ATOM 699 O O . ALA A 1 86 ? -9.039 4.251 8.424 1.00 58.69 86 ALA A O 1
ATOM 700 N N . TRP A 1 87 ? -8.699 4.589 10.634 1.00 58.06 87 TRP A N 1
ATOM 701 C CA . TRP A 1 87 ? -10.057 5.044 10.955 1.00 58.06 87 TRP A CA 1
ATOM 702 C C . TRP A 1 87 ? -10.417 6.346 10.233 1.00 58.06 87 TRP A C 1
ATOM 704 O O . TRP A 1 87 ? -11.424 6.382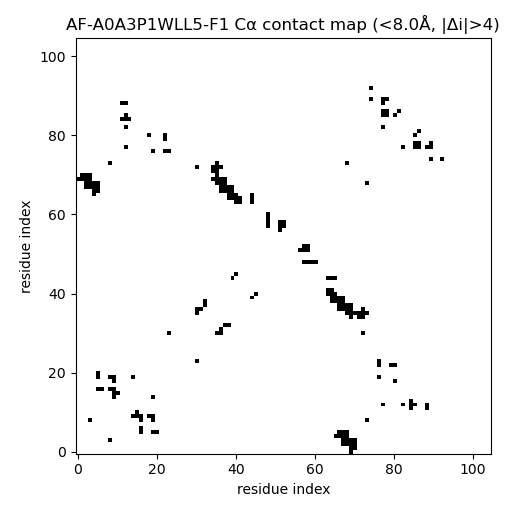 9.533 1.00 58.06 87 TRP A O 1
ATOM 714 N N . ALA A 1 88 ? -9.554 7.368 10.267 1.00 64.12 88 ALA A N 1
ATOM 715 C CA . ALA A 1 88 ? -9.798 8.633 9.560 1.00 64.12 88 ALA A CA 1
ATOM 716 C C . ALA A 1 88 ? -9.873 8.478 8.022 1.00 64.12 88 ALA A C 1
ATOM 718 O O . ALA A 1 88 ? -10.576 9.220 7.332 1.00 64.12 88 ALA A O 1
ATOM 719 N N . PHE A 1 89 ? -9.139 7.518 7.448 1.00 61.16 89 PHE A N 1
ATOM 720 C CA . PHE A 1 89 ? -9.249 7.190 6.022 1.00 61.16 89 PHE A CA 1
ATOM 721 C C . PHE A 1 89 ? -10.530 6.404 5.708 1.00 61.16 89 PHE A C 1
ATOM 723 O O . PHE A 1 89 ? -11.106 6.581 4.633 1.00 61.16 89 PHE A O 1
ATOM 730 N N . PHE A 1 90 ? -10.977 5.553 6.635 1.00 60.19 90 PHE A N 1
ATOM 731 C CA . PHE A 1 90 ? -12.249 4.844 6.536 1.00 60.19 90 PHE A CA 1
ATOM 732 C C . PHE A 1 90 ? -13.427 5.822 6.593 1.00 60.19 90 PHE A C 1
ATOM 734 O O . PHE A 1 90 ? -14.263 5.770 5.698 1.00 60.19 90 PHE A O 1
ATOM 741 N N . GLU A 1 91 ? -13.416 6.786 7.522 1.00 63.28 91 GLU A N 1
ATOM 742 C CA . GLU A 1 91 ? -14.411 7.868 7.590 1.00 63.28 91 GLU A CA 1
ATOM 743 C C . GLU A 1 91 ? -14.487 8.646 6.273 1.00 63.28 91 GLU A C 1
ATOM 745 O O . GLU A 1 91 ? -15.568 8.847 5.733 1.00 63.28 91 GLU A O 1
ATOM 750 N N . LYS A 1 92 ? -13.346 9.012 5.671 1.00 64.75 92 LYS A N 1
ATOM 751 C CA . LYS A 1 92 ? -13.334 9.704 4.366 1.00 64.75 92 LYS A CA 1
ATOM 752 C C . LYS A 1 92 ? -13.880 8.853 3.215 1.00 64.75 92 LYS A C 1
ATOM 754 O O . LYS A 1 92 ? -14.445 9.400 2.265 1.00 64.75 92 LYS A O 1
ATOM 759 N N . LEU A 1 93 ? -13.683 7.534 3.255 1.00 63.03 93 LEU A N 1
ATOM 760 C CA . LEU A 1 93 ? -14.250 6.612 2.268 1.00 63.03 93 LEU A CA 1
ATOM 761 C C . LEU A 1 93 ? -15.756 6.419 2.472 1.00 63.03 93 LEU A C 1
ATOM 763 O O . LEU A 1 93 ? -16.489 6.393 1.483 1.00 63.03 93 LEU A O 1
ATOM 767 N N . GLU A 1 94 ? -16.212 6.306 3.719 1.00 57.25 94 GLU A N 1
ATOM 768 C CA . GLU A 1 94 ? -17.632 6.240 4.068 1.00 57.25 94 GLU A CA 1
ATOM 769 C C . GLU A 1 94 ? -18.349 7.531 3.679 1.00 57.25 94 GLU A C 1
ATOM 771 O O . GLU A 1 94 ? -19.328 7.463 2.938 1.00 57.25 94 GLU A O 1
ATOM 776 N N . ASP A 1 95 ? -17.814 8.698 4.040 1.00 58.69 95 ASP A N 1
ATOM 777 C CA . ASP A 1 95 ? -18.363 10.004 3.658 1.00 58.69 95 ASP A CA 1
ATOM 778 C C . ASP A 1 95 ? -18.521 10.138 2.139 1.00 58.69 95 ASP A C 1
ATOM 780 O O . ASP A 1 95 ? -19.534 10.638 1.652 1.00 58.69 95 ASP A O 1
ATOM 784 N N . SER A 1 96 ? -17.547 9.655 1.364 1.00 59.03 96 SER A N 1
ATOM 785 C CA . SER A 1 96 ? -17.632 9.641 -0.100 1.00 59.03 96 SER A CA 1
ATOM 786 C C . SER A 1 96 ? -18.721 8.680 -0.602 1.00 59.03 96 SER A C 1
ATOM 788 O O . SER A 1 96 ? -19.487 9.024 -1.501 1.00 59.03 96 SER A O 1
ATOM 790 N N . TYR A 1 97 ? -18.834 7.489 -0.005 1.00 50.56 97 TYR A N 1
ATOM 791 C CA . TYR A 1 97 ? -19.810 6.463 -0.389 1.00 50.56 97 TYR A CA 1
ATOM 792 C C . TYR A 1 97 ? -21.258 6.843 -0.029 1.00 50.56 97 TYR A C 1
ATOM 794 O O . TYR A 1 97 ? -22.173 6.567 -0.808 1.00 50.56 97 TYR A O 1
ATOM 802 N N . PHE A 1 98 ? -21.481 7.498 1.116 1.00 51.66 98 PHE A N 1
ATOM 803 C CA . PHE A 1 98 ? -22.804 7.946 1.562 1.00 51.66 98 PHE A CA 1
ATOM 804 C C . PHE A 1 98 ? -23.247 9.247 0.884 1.00 51.66 98 PHE A C 1
ATOM 806 O O . PHE A 1 98 ? -24.396 9.319 0.449 1.00 51.66 98 PHE A O 1
ATOM 813 N N . ARG A 1 99 ? -22.339 10.204 0.632 1.00 54.38 99 ARG A N 1
ATOM 814 C CA . 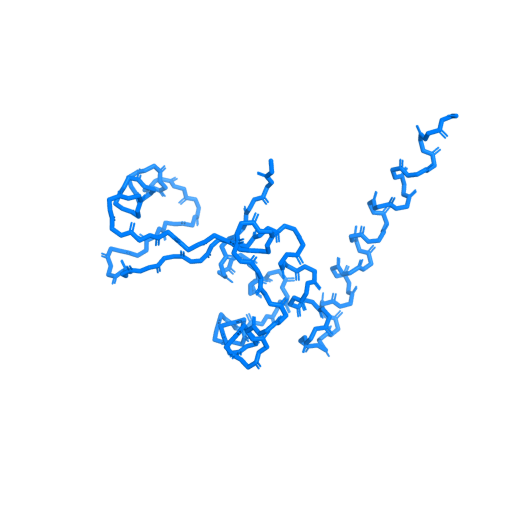ARG A 1 99 ? -22.657 11.383 -0.204 1.00 54.38 99 ARG A CA 1
ATOM 815 C C . ARG A 1 99 ? -23.058 11.000 -1.625 1.00 54.38 99 ARG A C 1
ATOM 817 O O . ARG A 1 99 ? -23.895 11.659 -2.232 1.00 54.38 99 ARG A O 1
ATOM 824 N N . GLN A 1 100 ? -22.493 9.917 -2.163 1.00 47.50 100 GLN A N 1
ATOM 825 C CA . GLN A 1 100 ? -22.860 9.418 -3.489 1.00 47.50 100 GLN A CA 1
ATOM 826 C C . GLN A 1 100 ? -24.258 8.765 -3.518 1.00 47.50 100 GLN A C 1
ATOM 828 O O . GLN A 1 100 ? -24.857 8.669 -4.588 1.00 47.50 100 GLN A O 1
ATOM 833 N N . LYS A 1 101 ? -24.795 8.340 -2.362 1.00 45.47 101 LYS A N 1
ATOM 834 C CA . LYS A 1 101 ? -26.177 7.852 -2.223 1.00 45.47 101 LYS A CA 1
ATOM 835 C C . LYS A 1 101 ? -27.197 8.971 -2.013 1.00 45.47 101 LYS A C 1
ATOM 837 O O . LYS A 1 101 ? -28.328 8.811 -2.446 1.00 45.47 101 LYS A O 1
ATOM 842 N N . GLU A 1 102 ? -26.811 10.094 -1.412 1.00 50.03 102 GLU A N 1
ATOM 843 C CA . GLU A 1 102 ? -27.695 11.265 -1.262 1.00 50.03 102 GLU A CA 1
ATOM 844 C C . GLU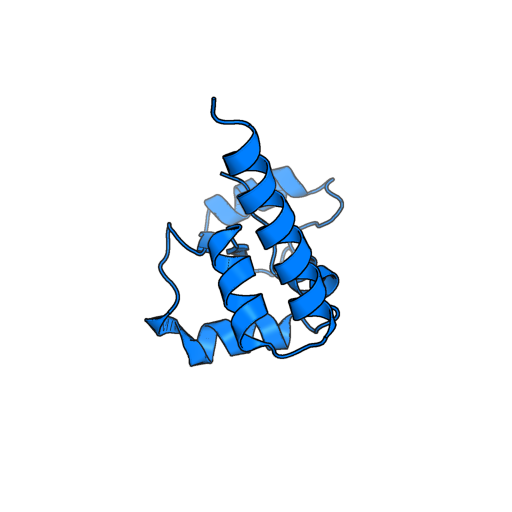 A 1 102 ? -27.900 12.043 -2.573 1.00 50.03 102 GLU A C 1
ATOM 846 O O . GLU A 1 102 ? -28.834 12.829 -2.685 1.00 50.03 102 GLU A O 1
ATOM 851 N N . GLN A 1 103 ? -27.057 11.813 -3.585 1.00 44.78 103 GLN A N 1
ATOM 852 C CA . GLN A 1 103 ? -27.193 12.406 -4.923 1.00 44.78 103 GLN A CA 1
ATOM 853 C C . GLN A 1 103 ? -27.896 11.496 -5.945 1.00 44.78 103 GLN A C 1
ATOM 855 O O . GLN A 1 103 ? -27.863 11.786 -7.141 1.00 44.78 103 GLN A O 1
ATOM 860 N N . GLN A 1 104 ? -28.522 10.400 -5.509 1.00 36.69 104 GLN A N 1
ATOM 861 C CA . GLN A 1 104 ? -29.449 9.645 -6.353 1.00 36.69 104 GLN A CA 1
ATOM 862 C C . GLN A 1 104 ? -30.882 10.106 -6.042 1.00 36.69 104 GLN A C 1
ATOM 864 O O . GLN A 1 104 ? -31.369 9.781 -4.959 1.00 36.69 104 GLN A O 1
ATOM 869 N N . PRO A 1 105 ? -31.524 10.897 -6.927 1.00 49.94 105 PRO A N 1
ATOM 870 C CA . PRO A 1 105 ? -32.960 11.151 -6.846 1.00 49.94 105 PRO A CA 1
ATOM 871 C C . PRO A 1 105 ? -33.779 9.878 -7.098 1.00 49.94 105 PRO A C 1
ATOM 873 O O . PRO A 1 105 ? -33.271 8.962 -7.790 1.00 49.94 105 PRO A O 1
#

Mean predicted aligned error: 8.72 Å